Protein AF-A0AA41V966-F1 (afdb_monomer)

Structure (mmCIF, N/CA/C/O backbone):
data_AF-A0AA41V966-F1
#
_entry.id   AF-A0AA41V966-F1
#
loop_
_atom_site.group_PDB
_atom_site.id
_atom_site.type_symbol
_atom_site.label_atom_id
_atom_site.label_alt_id
_atom_site.label_comp_id
_atom_site.label_asym_id
_atom_site.label_entity_id
_atom_site.label_seq_id
_atom_site.pdbx_PDB_ins_code
_atom_site.Cartn_x
_atom_site.Cartn_y
_atom_site.Cartn_z
_atom_site.occupancy
_atom_site.B_iso_or_equiv
_atom_site.auth_seq_id
_atom_site.auth_comp_id
_atom_site.auth_asym_id
_atom_site.auth_atom_id
_atom_site.pdbx_PDB_model_num
ATOM 1 N N . ARG A 1 1 ? 6.294 -8.086 -18.989 1.00 88.94 1 ARG A N 1
ATOM 2 C CA . ARG A 1 1 ? 7.013 -6.989 -19.670 1.00 88.94 1 ARG A CA 1
ATOM 3 C C . ARG A 1 1 ? 8.518 -6.979 -19.405 1.00 88.94 1 ARG A C 1
ATOM 5 O O . ARG A 1 1 ? 9.229 -7.445 -20.272 1.00 88.94 1 ARG A O 1
ATOM 12 N N . ALA A 1 2 ? 9.028 -6.553 -18.241 1.00 92.94 2 ALA A N 1
ATOM 13 C CA . ALA A 1 2 ? 10.486 -6.410 -18.032 1.00 92.94 2 ALA A CA 1
ATOM 14 C C . ALA A 1 2 ? 11.312 -7.687 -18.324 1.00 92.94 2 ALA A C 1
ATOM 16 O O . ALA A 1 2 ? 12.388 -7.609 -18.909 1.00 92.94 2 ALA A O 1
ATOM 17 N N . ILE A 1 3 ? 10.782 -8.866 -17.968 1.00 95.00 3 ILE A N 1
ATOM 18 C CA . ILE A 1 3 ? 11.387 -10.171 -18.298 1.00 95.00 3 ILE A CA 1
ATOM 19 C C . ILE A 1 3 ? 11.428 -10.398 -19.816 1.00 95.00 3 ILE A C 1
ATOM 21 O O . ILE A 1 3 ? 12.464 -10.763 -20.359 1.00 95.00 3 ILE A O 1
ATOM 25 N N . GLU A 1 4 ? 10.308 -10.169 -20.505 1.00 96.56 4 GLU A N 1
ATOM 26 C CA . GLU A 1 4 ? 10.187 -10.342 -21.962 1.00 96.56 4 GLU A CA 1
ATOM 27 C C . GLU A 1 4 ? 11.062 -9.342 -22.730 1.00 96.56 4 GLU A C 1
ATOM 29 O O . GLU A 1 4 ? 11.543 -9.647 -23.815 1.00 96.56 4 GLU A O 1
ATOM 34 N N . GLU A 1 5 ? 11.302 -8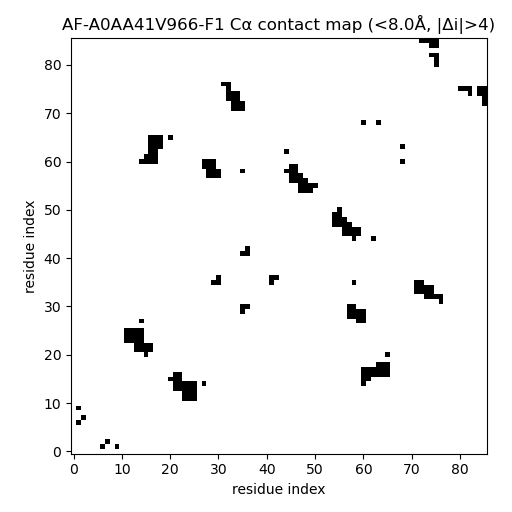.164 -22.149 1.00 96.31 5 GLU A N 1
ATOM 35 C CA . GLU A 1 5 ? 12.195 -7.128 -22.677 1.00 96.31 5 GLU A CA 1
ATOM 36 C C . GLU A 1 5 ? 13.684 -7.402 -22.380 1.00 96.31 5 GLU A C 1
ATOM 38 O O . GLU A 1 5 ? 14.543 -6.644 -22.824 1.00 96.31 5 GLU A O 1
ATOM 43 N N . GLY A 1 6 ? 14.013 -8.497 -21.682 1.00 97.75 6 GLY A N 1
ATOM 44 C CA . GLY A 1 6 ? 15.388 -8.972 -21.508 1.00 97.75 6 GLY A CA 1
ATOM 45 C C . GLY A 1 6 ? 16.158 -8.354 -20.338 1.00 97.75 6 GLY A C 1
ATOM 46 O O . GLY A 1 6 ? 17.388 -8.340 -20.375 1.00 97.75 6 GLY A O 1
ATOM 47 N N . THR A 1 7 ? 15.475 -7.846 -19.302 1.00 96.88 7 THR A N 1
ATOM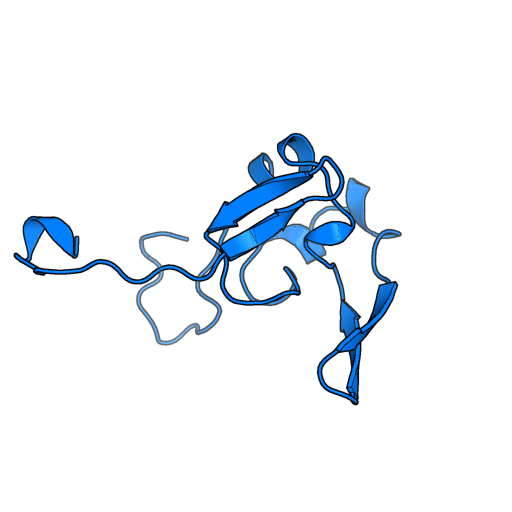 48 C CA . THR A 1 7 ? 16.167 -7.347 -18.100 1.00 96.88 7 THR A CA 1
ATOM 49 C C . THR A 1 7 ? 16.991 -8.444 -17.416 1.00 96.88 7 THR A C 1
ATOM 51 O O . THR A 1 7 ? 16.592 -9.608 -17.373 1.00 96.88 7 THR A O 1
ATOM 54 N N . ASN A 1 8 ? 18.124 -8.065 -16.821 1.00 97.38 8 ASN A N 1
ATOM 55 C CA . ASN A 1 8 ? 18.966 -8.985 -16.049 1.00 97.38 8 ASN A CA 1
ATOM 56 C C . ASN A 1 8 ? 18.537 -9.106 -14.583 1.00 97.38 8 ASN A C 1
ATOM 58 O O . ASN A 1 8 ? 18.776 -10.137 -13.962 1.00 97.38 8 ASN A O 1
ATOM 62 N N . PHE A 1 9 ? 17.918 -8.059 -14.036 1.00 97.31 9 PHE A N 1
ATOM 63 C CA . PHE A 1 9 ? 17.495 -7.996 -12.641 1.00 97.31 9 PHE A CA 1
ATOM 64 C C . PHE A 1 9 ? 16.101 -7.381 -12.534 1.00 97.31 9 PHE A C 1
ATOM 66 O O . PHE A 1 9 ? 15.716 -6.529 -13.341 1.00 97.31 9 PHE A O 1
ATOM 73 N N . ILE A 1 10 ? 15.357 -7.826 -11.524 1.00 95.44 10 ILE A N 1
ATOM 74 C CA . ILE A 1 10 ? 14.085 -7.244 -11.104 1.00 95.44 10 ILE A CA 1
ATOM 75 C C . ILE A 1 10 ? 14.292 -6.779 -9.671 1.00 95.44 10 ILE A C 1
ATOM 77 O O . ILE A 1 10 ? 14.677 -7.571 -8.813 1.00 95.44 10 ILE A O 1
ATOM 81 N N . GLU A 1 11 ? 14.087 -5.492 -9.449 1.00 96.44 11 GLU A N 1
ATOM 82 C CA . GLU A 1 11 ? 14.132 -4.883 -8.128 1.00 96.44 11 GLU A CA 1
ATOM 83 C C . GLU A 1 11 ? 12.740 -4.974 -7.489 1.00 96.44 11 GLU A C 1
ATOM 85 O O . GLU A 1 11 ? 11.722 -4.951 -8.191 1.00 96.44 11 GLU A O 1
ATOM 90 N N . THR A 1 12 ? 12.714 -5.174 -6.171 1.00 96.25 12 THR A N 1
ATOM 91 C CA . THR A 1 12 ? 11.485 -5.216 -5.383 1.00 96.25 12 THR A CA 1
ATOM 92 C C . THR A 1 12 ? 11.730 -4.646 -3.994 1.00 96.25 12 THR A C 1
ATOM 94 O O . THR A 1 12 ? 12.589 -5.152 -3.266 1.00 96.25 12 THR A O 1
ATOM 97 N N . ASP A 1 13 ? 10.868 -3.732 -3.573 1.00 98.00 13 ASP A N 1
ATOM 98 C CA . ASP A 1 13 ? 10.728 -3.349 -2.174 1.00 98.00 13 ASP A CA 1
ATOM 99 C C . ASP A 1 13 ? 9.900 -4.380 -1.405 1.00 98.00 13 ASP A C 1
ATOM 101 O O . ASP A 1 13 ? 8.889 -4.875 -1.913 1.00 98.00 13 ASP A O 1
ATOM 105 N N . ILE A 1 14 ? 10.307 -4.692 -0.173 1.00 97.75 14 ILE A N 1
ATOM 106 C CA . ILE A 1 14 ? 9.640 -5.685 0.675 1.00 97.75 14 ILE A CA 1
ATOM 107 C C . ILE A 1 14 ? 9.094 -5.027 1.939 1.00 97.75 14 ILE A C 1
ATOM 109 O O . ILE A 1 14 ? 9.838 -4.409 2.698 1.00 97.75 14 ILE A O 1
ATOM 113 N N . LEU A 1 15 ? 7.805 -5.244 2.196 1.00 97.88 15 LEU A N 1
ATOM 114 C CA . LEU A 1 15 ? 7.101 -4.827 3.410 1.00 97.88 15 LEU A CA 1
ATOM 115 C C . LEU A 1 15 ? 6.432 -6.029 4.088 1.00 97.88 15 LEU A C 1
ATOM 117 O O . LEU A 1 15 ? 6.410 -7.132 3.540 1.00 97.88 15 LEU A O 1
ATOM 121 N N . SER A 1 16 ? 5.860 -5.805 5.272 1.00 98.06 16 SER A N 1
ATOM 122 C CA . SER A 1 16 ? 5.171 -6.835 6.058 1.00 98.06 16 SER A CA 1
ATOM 123 C C . SER A 1 16 ? 3.679 -6.539 6.202 1.00 98.06 16 SER A C 1
ATOM 125 O O . SER A 1 16 ? 3.285 -5.393 6.415 1.00 98.06 16 SER A O 1
ATOM 127 N N . SER A 1 17 ? 2.852 -7.580 6.149 1.00 98.69 17 SER A N 1
ATOM 128 C CA . SER A 1 17 ? 1.442 -7.531 6.544 1.00 98.69 17 SER A CA 1
ATOM 129 C C . SER A 1 17 ? 1.274 -7.670 8.062 1.00 98.69 17 SER A C 1
ATOM 131 O O . SER A 1 17 ? 2.187 -8.089 8.781 1.00 98.69 17 SER A O 1
ATOM 133 N N . LYS A 1 18 ? 0.064 -7.399 8.557 1.00 98.56 18 LYS A N 1
ATOM 134 C CA . LYS A 1 18 ? -0.326 -7.583 9.966 1.00 98.56 18 LYS A CA 1
ATOM 135 C C . LYS A 1 18 ? -0.102 -9.003 10.478 1.00 98.56 18 LYS A C 1
ATOM 137 O O . LYS A 1 18 ? 0.234 -9.202 11.641 1.00 98.56 18 LYS A O 1
ATOM 142 N N . ASP A 1 19 ? -0.344 -9.989 9.622 1.00 98.75 19 ASP A N 1
ATOM 143 C CA . ASP A 1 19 ? -0.218 -11.416 9.921 1.00 98.75 19 ASP A CA 1
ATOM 144 C C . ASP A 1 19 ? 1.167 -11.989 9.558 1.00 98.75 19 ASP A C 1
ATOM 146 O O . ASP A 1 19 ? 1.340 -13.204 9.533 1.00 98.75 19 ASP A O 1
ATOM 150 N N . GLY A 1 20 ? 2.165 -11.123 9.331 1.00 98.19 20 GLY A N 1
ATOM 151 C CA . GLY A 1 20 ? 3.580 -11.500 9.249 1.00 98.19 20 GLY A CA 1
ATOM 152 C C . GLY A 1 20 ? 4.049 -12.013 7.887 1.00 98.19 20 GLY A C 1
ATOM 153 O O . GLY A 1 20 ? 5.148 -12.559 7.792 1.00 98.19 20 GLY A O 1
ATOM 154 N N . HIS A 1 21 ? 3.254 -11.844 6.830 1.00 98.69 21 HIS A N 1
ATOM 155 C CA . HIS A 1 21 ? 3.669 -12.186 5.473 1.00 98.69 21 HIS A CA 1
ATOM 156 C C . HIS A 1 21 ? 4.477 -11.050 4.849 1.00 98.69 21 HIS A C 1
ATOM 158 O O . HIS A 1 21 ? 4.145 -9.877 5.016 1.00 98.69 21 HIS A O 1
ATOM 164 N N . LEU A 1 22 ? 5.502 -11.406 4.075 1.00 98.44 22 LEU A N 1
ATOM 165 C CA . LEU A 1 22 ? 6.241 -10.449 3.257 1.00 98.44 22 LEU A CA 1
ATOM 166 C C . LEU A 1 22 ? 5.499 -10.193 1.942 1.00 98.44 22 LEU A C 1
ATOM 168 O O . LEU A 1 22 ? 5.026 -11.132 1.296 1.00 98.44 22 LEU A O 1
ATOM 172 N N . ILE A 1 23 ? 5.418 -8.928 1.543 1.00 98.12 23 ILE A N 1
ATOM 173 C CA . ILE A 1 23 ? 4.781 -8.472 0.304 1.00 98.12 23 ILE A CA 1
ATOM 174 C C . ILE A 1 23 ? 5.756 -7.614 -0.500 1.00 98.12 23 ILE A C 1
ATOM 176 O O . ILE A 1 23 ? 6.527 -6.853 0.079 1.00 98.12 23 ILE A O 1
ATOM 180 N N . CYS A 1 24 ? 5.691 -7.706 -1.830 1.00 97.69 24 CYS A N 1
ATOM 181 C CA . CYS A 1 24 ? 6.417 -6.789 -2.706 1.00 97.69 24 CYS A CA 1
ATOM 182 C C . CYS A 1 24 ? 5.586 -5.517 -2.908 1.00 97.69 24 CYS A C 1
ATOM 184 O O . CYS A 1 24 ? 4.589 -5.549 -3.636 1.00 97.69 24 CYS A O 1
ATOM 186 N N . PHE A 1 25 ? 5.955 -4.424 -2.245 1.00 97.44 25 PHE A N 1
ATOM 187 C CA . PHE A 1 25 ? 5.227 -3.156 -2.305 1.00 97.44 25 PHE A CA 1
ATOM 188 C C . PHE A 1 25 ? 6.138 -1.999 -1.871 1.00 97.44 25 PHE A C 1
ATOM 190 O O . PHE A 1 25 ? 6.874 -2.143 -0.902 1.00 97.44 25 PHE A O 1
ATOM 197 N N . ASN A 1 26 ? 6.099 -0.872 -2.587 1.00 96.25 26 ASN A N 1
ATOM 198 C CA . ASN A 1 26 ? 7.041 0.241 -2.391 1.00 96.25 26 ASN A CA 1
ATOM 199 C C . ASN A 1 26 ? 6.642 1.164 -1.228 1.00 96.25 26 ASN A C 1
ATOM 201 O O . ASN A 1 26 ? 7.428 1.397 -0.314 1.00 96.25 26 ASN A O 1
ATOM 205 N N . ASP A 1 27 ? 5.406 1.666 -1.241 1.00 95.19 27 ASP A N 1
ATOM 206 C CA . ASP A 1 27 ? 4.943 2.651 -0.263 1.00 95.19 27 ASP A CA 1
ATOM 207 C C . ASP A 1 27 ? 4.390 1.960 1.000 1.00 95.19 27 ASP A C 1
ATOM 209 O O . ASP A 1 27 ? 3.597 1.024 0.918 1.00 95.19 27 ASP A O 1
ATOM 213 N N . VAL A 1 28 ? 4.724 2.451 2.199 1.00 96.62 28 VAL A N 1
ATOM 214 C CA . VAL A 1 28 ? 4.139 1.914 3.451 1.00 96.62 28 VAL A CA 1
ATOM 215 C C . VAL A 1 28 ? 2.630 2.155 3.560 1.00 96.62 28 VAL A C 1
ATOM 217 O O . VAL A 1 28 ? 1.948 1.452 4.309 1.00 96.62 28 VAL A O 1
ATOM 220 N N . THR A 1 29 ? 2.110 3.127 2.802 1.00 97.88 29 THR A N 1
ATOM 221 C CA . THR A 1 29 ? 0.680 3.422 2.690 1.00 97.88 29 THR A CA 1
ATOM 222 C C . THR A 1 29 ? 0.099 2.929 1.368 1.00 97.88 29 THR A C 1
ATOM 224 O O . THR A 1 29 ? 0.754 2.912 0.329 1.00 97.88 29 THR A O 1
ATOM 227 N N . LEU A 1 30 ? -1.173 2.546 1.408 1.00 98.25 30 LEU A N 1
ATOM 228 C CA . LEU A 1 30 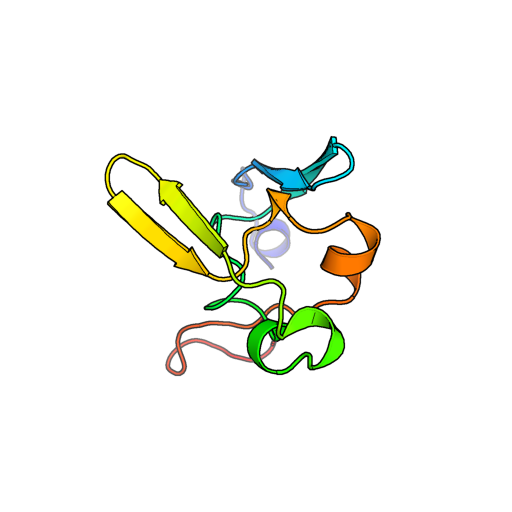? -1.909 1.972 0.281 1.00 98.25 30 LEU A CA 1
ATOM 229 C C . LEU A 1 30 ? -2.696 3.031 -0.518 1.00 98.25 30 LEU A C 1
ATOM 231 O O . LEU A 1 30 ? -3.186 2.744 -1.611 1.00 98.25 30 LEU A O 1
ATOM 235 N N . ASP A 1 31 ? -2.841 4.250 0.010 1.00 97.75 31 ASP A N 1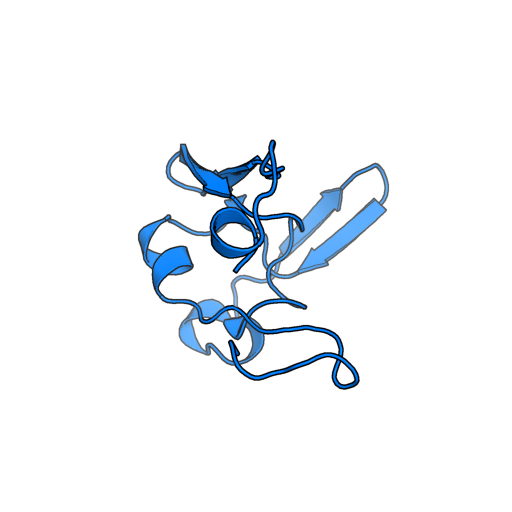
ATOM 236 C CA . ASP A 1 31 ? -3.777 5.281 -0.459 1.00 97.75 31 ASP A CA 1
ATOM 237 C C . ASP A 1 31 ? -3.583 5.682 -1.935 1.00 97.75 31 ASP A C 1
ATOM 239 O O . ASP A 1 31 ? -4.554 5.837 -2.682 1.00 97.75 31 ASP A O 1
ATOM 243 N N . ALA A 1 32 ? -2.333 5.867 -2.370 1.00 96.94 32 ALA A N 1
ATOM 244 C CA . ALA A 1 32 ? -2.030 6.415 -3.694 1.00 96.94 32 ALA A CA 1
ATOM 245 C C . ALA A 1 32 ? -2.099 5.367 -4.815 1.00 96.94 32 ALA A C 1
ATOM 247 O O . ALA A 1 32 ? -2.432 5.690 -5.958 1.00 96.94 32 ALA A O 1
ATOM 248 N N . THR A 1 33 ? -1.771 4.119 -4.493 1.00 97.44 33 THR A N 1
ATOM 249 C CA . THR A 1 33 ? -1.498 3.049 -5.460 1.00 97.44 33 THR A CA 1
ATOM 250 C C . THR A 1 33 ? -2.496 1.904 -5.375 1.00 97.44 33 THR A C 1
ATOM 252 O O . THR A 1 33 ? -2.343 0.927 -6.098 1.00 97.44 33 THR A O 1
ATOM 255 N N . THR A 1 34 ? -3.555 2.020 -4.568 1.00 98.12 34 THR A N 1
ATOM 256 C CA . THR A 1 34 ? -4.647 1.035 -4.524 1.00 98.12 34 THR A CA 1
ATOM 257 C C . THR A 1 34 ? -6.036 1.682 -4.536 1.00 98.12 34 THR A C 1
ATOM 259 O O . THR A 1 34 ? -6.182 2.909 -4.521 1.00 98.12 34 THR A O 1
ATOM 262 N N . ASP A 1 35 ? -7.078 0.857 -4.579 1.00 97.56 35 ASP A N 1
ATOM 263 C CA . ASP A 1 35 ? -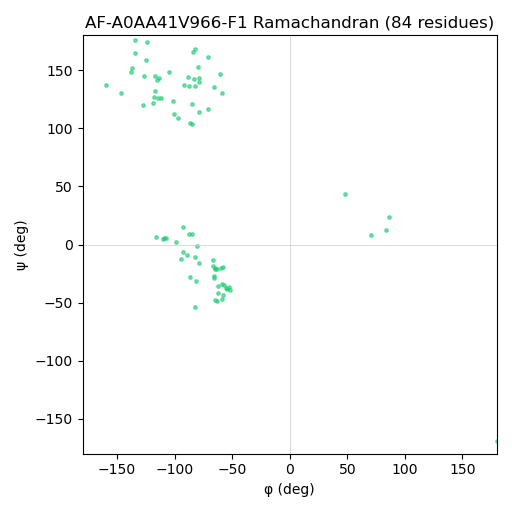8.488 1.232 -4.431 1.00 97.56 35 ASP A CA 1
ATOM 264 C C . ASP A 1 35 ? -8.960 1.314 -2.965 1.00 97.56 35 ASP A C 1
ATOM 266 O O . ASP A 1 35 ? -10.151 1.479 -2.716 1.00 97.56 35 ASP A O 1
ATOM 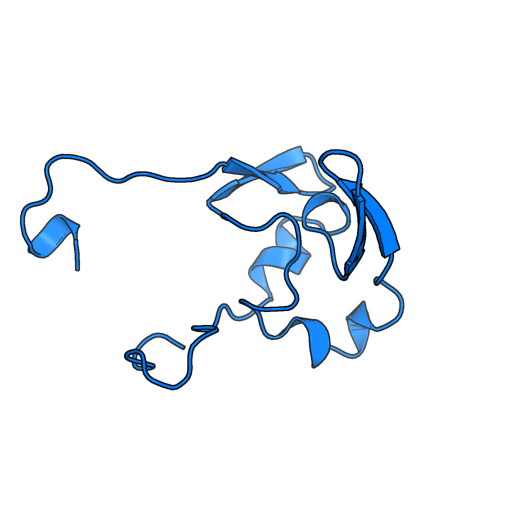270 N N . ILE A 1 36 ? -8.060 1.225 -1.978 1.00 98.38 36 ILE A N 1
ATOM 271 C CA . ILE A 1 36 ? -8.432 1.120 -0.558 1.00 98.38 36 ILE A CA 1
ATOM 272 C C . ILE A 1 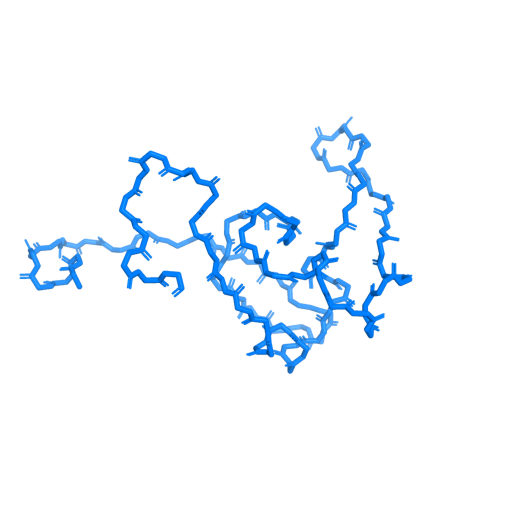36 ? -9.316 2.265 -0.050 1.00 98.38 36 ILE A C 1
ATOM 274 O O . ILE A 1 36 ? -10.200 2.045 0.773 1.00 98.38 36 ILE A O 1
ATOM 278 N N . ALA A 1 37 ? -9.116 3.484 -0.560 1.00 95.94 37 ALA A N 1
ATOM 279 C CA . ALA A 1 37 ? -9.906 4.647 -0.163 1.00 95.94 37 ALA A CA 1
ATOM 280 C C . ALA A 1 37 ? -11.390 4.526 -0.562 1.00 95.94 37 ALA A C 1
ATOM 282 O O . ALA A 1 37 ? -12.237 5.173 0.052 1.00 95.94 37 ALA A O 1
ATOM 283 N N . ASP A 1 38 ? -11.700 3.675 -1.544 1.00 96.88 38 ASP A N 1
ATOM 284 C CA . ASP A 1 38 ? -13.054 3.411 -2.030 1.00 96.88 38 ASP A CA 1
ATOM 285 C C . ASP A 1 38 ? -13.708 2.201 -1.320 1.00 96.88 38 ASP A C 1
ATOM 287 O O . ASP A 1 38 ? -14.901 1.934 -1.503 1.00 96.88 38 ASP A O 1
ATOM 291 N N . ARG A 1 39 ? -12.957 1.472 -0.476 1.00 97.44 39 ARG A N 1
ATOM 292 C CA . ARG A 1 39 ? -13.417 0.285 0.267 1.00 97.44 39 ARG A CA 1
ATOM 293 C C . ARG A 1 39 ? -14.065 0.666 1.594 1.00 97.44 39 ARG A C 1
ATOM 295 O O . ARG A 1 39 ? -13.397 0.978 2.580 1.00 97.44 39 ARG A O 1
ATOM 302 N N . LYS A 1 40 ? -15.397 0.601 1.641 1.00 97.25 40 LYS A N 1
ATOM 303 C CA . LYS A 1 40 ? -16.190 0.980 2.825 1.00 97.25 40 LYS A CA 1
ATOM 304 C C . LYS A 1 40 ? -15.883 0.113 4.043 1.00 97.25 40 LYS A C 1
ATOM 306 O O . LYS A 1 40 ? -15.871 0.622 5.157 1.00 97.25 40 LYS A O 1
ATOM 311 N N . GLU A 1 41 ? -15.606 -1.169 3.829 1.00 97.69 41 GLU A N 1
ATOM 312 C CA . GLU A 1 41 ? -15.207 -2.131 4.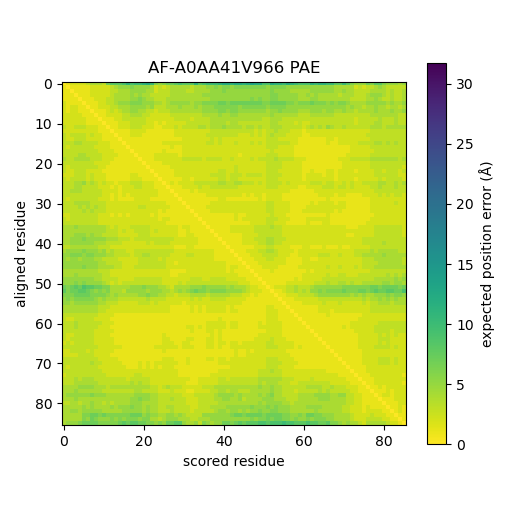857 1.00 97.69 41 GLU A CA 1
ATOM 313 C C . GLU A 1 41 ? -13.920 -1.730 5.594 1.00 97.69 41 GLU A C 1
ATOM 315 O O . GLU A 1 41 ? -13.691 -2.169 6.721 1.00 97.69 41 GLU A O 1
ATOM 320 N N . PHE A 1 42 ? -13.105 -0.858 4.992 1.00 98.19 42 PHE A N 1
ATOM 321 C CA . PHE A 1 42 ? -11.859 -0.371 5.567 1.00 98.19 42 PHE A CA 1
ATOM 322 C C . PHE A 1 42 ? -11.908 1.101 5.978 1.00 98.19 42 PHE A C 1
ATOM 324 O O . PHE A 1 42 ? -10.895 1.603 6.445 1.00 98.19 42 PHE A O 1
ATOM 331 N N . ALA A 1 43 ? -13.048 1.795 5.887 1.00 96.38 43 ALA A N 1
ATOM 332 C CA . ALA A 1 43 ? -13.135 3.239 6.147 1.00 96.38 43 ALA A CA 1
ATOM 333 C C . ALA A 1 43 ? -12.542 3.667 7.508 1.00 96.38 43 ALA A C 1
ATOM 335 O O . ALA A 1 43 ? -11.856 4.686 7.593 1.00 96.38 43 ALA A O 1
ATOM 336 N N . ASP A 1 44 ? -12.718 2.840 8.542 1.00 97.06 44 ASP A N 1
ATOM 337 C CA . ASP A 1 44 ? -12.249 3.106 9.910 1.00 97.06 44 ASP A CA 1
ATOM 338 C C . ASP A 1 44 ? -10.806 2.631 10.178 1.00 97.06 44 ASP A C 1
ATOM 340 O O . ASP A 1 44 ? -10.349 2.591 11.322 1.00 97.06 44 ASP A O 1
ATOM 344 N N . ARG A 1 45 ? -10.073 2.220 9.137 1.00 97.69 45 ARG A N 1
ATOM 345 C CA . ARG A 1 45 ? -8.726 1.635 9.255 1.00 97.69 45 ARG A CA 1
ATOM 346 C C . ARG A 1 45 ? -7.598 2.627 8.979 1.00 97.69 45 ARG A C 1
ATOM 348 O O . ARG A 1 45 ? -6.440 2.227 9.047 1.00 97.69 45 ARG A O 1
ATOM 355 N N . LYS A 1 46 ? -7.898 3.903 8.705 1.00 97.44 46 LYS A N 1
ATOM 356 C CA . LYS A 1 46 ? -6.858 4.941 8.637 1.00 97.44 46 LYS A CA 1
ATOM 357 C C . LYS A 1 46 ? -6.235 5.148 10.008 1.00 97.44 46 LYS A C 1
ATOM 359 O O . LYS A 1 46 ? -6.938 5.268 11.010 1.00 97.44 46 LYS A O 1
ATOM 364 N N . ARG A 1 47 ? -4.911 5.234 10.042 1.00 97.88 47 ARG A N 1
ATOM 365 C CA . ARG A 1 47 ? -4.132 5.482 11.256 1.00 97.88 47 ARG A CA 1
ATOM 366 C C . ARG A 1 47 ? -3.067 6.524 11.005 1.00 97.88 47 ARG A C 1
ATOM 368 O O . ARG A 1 47 ? -2.762 6.835 9.858 1.00 97.88 47 ARG A O 1
ATOM 375 N N . THR A 1 48 ? -2.519 7.048 12.092 1.00 98.44 48 THR A N 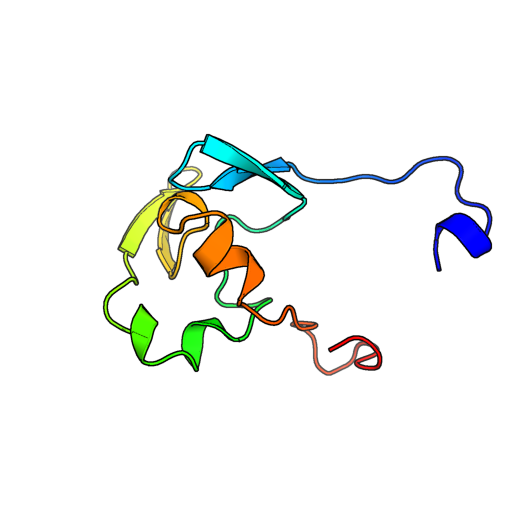1
ATOM 376 C CA . THR A 1 48 ? -1.366 7.940 12.068 1.00 98.44 48 THR A CA 1
ATOM 377 C C . THR A 1 48 ? -0.183 7.221 12.698 1.00 98.44 48 THR A C 1
ATOM 379 O O . THR A 1 48 ? -0.289 6.748 13.829 1.00 98.44 48 THR A O 1
ATOM 382 N N . TYR A 1 49 ? 0.932 7.162 11.978 1.00 98.06 49 TYR A N 1
ATOM 383 C CA . TYR A 1 49 ? 2.207 6.640 12.464 1.00 98.06 49 TYR A CA 1
ATOM 384 C C . TYR A 1 49 ? 3.308 7.680 12.282 1.00 98.06 49 TYR A C 1
ATOM 386 O O . TYR A 1 49 ? 3.185 8.597 11.472 1.00 98.06 49 TYR A O 1
ATOM 394 N N . GLU A 1 50 ? 4.387 7.529 13.044 1.00 97.81 50 GLU A N 1
ATOM 395 C CA . GLU A 1 50 ? 5.655 8.185 12.740 1.00 97.81 50 GLU A CA 1
ATOM 396 C C . GLU A 1 50 ? 6.417 7.311 11.737 1.00 97.81 50 GLU A C 1
ATOM 398 O O . GLU A 1 50 ? 6.687 6.139 12.004 1.00 97.81 50 GLU A O 1
ATOM 403 N N . VAL A 1 51 ? 6.724 7.867 10.570 1.00 95.31 51 VAL A N 1
ATOM 404 C CA . VAL A 1 51 ? 7.446 7.214 9.476 1.00 95.31 51 VAL A CA 1
ATOM 405 C C . VAL A 1 51 ? 8.595 8.128 9.099 1.00 95.31 51 VAL A C 1
ATOM 407 O O . VAL A 1 51 ? 8.359 9.277 8.747 1.00 95.31 51 VAL A O 1
ATOM 410 N N . GLU A 1 52 ? 9.830 7.635 9.203 1.00 91.75 52 GLU A N 1
ATOM 411 C CA . GLU A 1 52 ? 11.035 8.419 8.882 1.00 91.75 52 GLU A CA 1
ATOM 412 C C . GLU A 1 52 ? 11.037 9.815 9.534 1.00 91.75 52 GLU A C 1
ATOM 414 O O . GLU A 1 52 ? 11.393 10.811 8.911 1.00 91.75 52 GLU A O 1
ATOM 419 N N . TYR A 1 53 ? 10.645 9.875 10.813 1.00 95.12 53 TYR A N 1
ATOM 420 C CA . TYR A 1 53 ? 10.562 11.101 11.621 1.00 95.12 53 TYR A CA 1
ATOM 421 C C . TYR A 1 53 ? 9.433 12.074 11.236 1.00 95.12 53 TYR A C 1
ATOM 423 O O . TYR A 1 53 ? 9.353 13.170 11.794 1.00 95.12 53 TYR A O 1
ATOM 431 N N . GLU A 1 54 ? 8.524 11.682 10.340 1.00 96.62 54 GLU A N 1
ATOM 432 C CA . GLU A 1 54 ? 7.336 12.457 9.982 1.00 96.62 54 GLU A CA 1
ATOM 433 C C . GLU A 1 54 ? 6.040 11.769 10.421 1.00 96.62 54 GLU A C 1
ATOM 435 O O . GLU A 1 54 ? 5.886 10.550 10.358 1.00 96.62 54 GLU A O 1
ATOM 440 N N . SER A 1 55 ? 5.064 12.568 10.859 1.00 97.94 55 SER A N 1
ATOM 441 C CA . SER A 1 55 ? 3.730 12.058 11.173 1.00 97.94 55 SER A CA 1
ATOM 442 C C . SER A 1 55 ? 2.934 11.868 9.885 1.00 97.94 55 SER A C 1
ATOM 444 O O . SER A 1 55 ? 2.585 12.832 9.204 1.00 97.94 55 SER A O 1
ATOM 446 N N . MET A 1 56 ? 2.619 10.619 9.564 1.00 98.06 56 MET A N 1
ATOM 447 C CA . MET A 1 56 ? 1.922 10.235 8.345 1.00 98.06 56 MET A CA 1
ATOM 448 C C . MET A 1 56 ? 0.584 9.593 8.686 1.00 98.06 56 MET A C 1
ATOM 450 O O . MET A 1 56 ? 0.513 8.708 9.535 1.00 98.06 56 MET A O 1
ATOM 454 N N . THR A 1 57 ? -0.482 10.027 8.011 1.00 98.25 57 THR A N 1
ATOM 455 C CA . THR A 1 57 ? -1.828 9.459 8.169 1.00 98.25 57 THR A CA 1
ATOM 456 C C . THR A 1 57 ? -2.277 8.787 6.879 1.00 98.25 57 THR A C 1
ATOM 458 O O . THR A 1 57 ? -2.293 9.428 5.832 1.00 98.25 57 THR A O 1
ATOM 461 N N . GLY A 1 58 ? -2.681 7.521 6.958 1.00 98.19 58 GLY A N 1
ATOM 462 C CA . GLY A 1 58 ? -3.060 6.717 5.796 1.00 98.19 58 GLY A CA 1
ATOM 463 C C . GLY A 1 58 ? -3.474 5.298 6.173 1.00 98.19 58 GLY A C 1
ATOM 464 O O . GLY A 1 58 ? -3.683 4.989 7.350 1.00 98.19 58 GLY A O 1
ATOM 465 N N . PHE A 1 59 ? -3.610 4.441 5.168 1.00 98.62 59 PHE A N 1
ATOM 466 C CA . PHE A 1 59 ? -3.831 3.008 5.337 1.00 98.62 59 PHE A CA 1
ATOM 467 C C . PHE A 1 59 ? -2.510 2.260 5.211 1.00 98.62 59 PHE A C 1
ATOM 469 O O . PHE A 1 59 ? -1.964 2.151 4.115 1.00 98.62 59 PHE A O 1
ATOM 476 N N . PHE A 1 60 ? -1.999 1.741 6.322 1.00 98.56 60 PHE A N 1
ATOM 477 C CA . PHE A 1 60 ? -0.671 1.139 6.367 1.00 98.56 60 PHE A CA 1
ATOM 478 C C . PHE A 1 60 ? -0.717 -0.360 6.107 1.00 98.56 60 PHE A C 1
ATOM 480 O O . PHE A 1 60 ? -1.547 -1.056 6.681 1.00 98.56 60 PHE A O 1
ATOM 487 N N . THR A 1 61 ? 0.210 -0.879 5.304 1.00 98.31 61 THR A N 1
ATOM 488 C CA . THR A 1 61 ? 0.307 -2.318 4.975 1.00 98.31 61 THR A CA 1
ATOM 489 C C . THR A 1 61 ? 0.318 -3.219 6.217 1.00 98.31 61 THR A C 1
ATOM 491 O O . THR A 1 61 ? -0.369 -4.241 6.253 1.00 98.31 61 THR A O 1
ATOM 494 N N . VAL A 1 62 ? 1.010 -2.788 7.275 1.00 98.12 62 VAL A N 1
ATOM 495 C CA . VAL A 1 62 ? 1.127 -3.494 8.563 1.00 98.12 62 VAL A CA 1
ATOM 496 C C . VAL A 1 62 ? -0.180 -3.589 9.356 1.00 98.12 62 VAL A C 1
ATOM 498 O O . VAL A 1 62 ? -0.265 -4.366 10.306 1.00 98.12 62 VAL A O 1
ATOM 501 N N . ASP A 1 63 ? -1.212 -2.830 8.985 1.00 98.50 63 ASP A N 1
ATOM 502 C CA . ASP A 1 63 ? -2.525 -2.901 9.622 1.00 98.50 63 ASP A CA 1
ATOM 503 C C . ASP A 1 63 ? -3.452 -3.933 8.976 1.00 98.50 63 ASP A C 1
ATOM 505 O O . ASP A 1 63 ? -4.502 -4.208 9.558 1.00 98.50 63 ASP A O 1
ATOM 509 N N . PHE A 1 64 ? -3.101 -4.525 7.830 1.00 98.69 64 PHE A N 1
ATOM 510 C CA . PHE A 1 64 ? -3.964 -5.443 7.073 1.00 98.69 64 PHE A CA 1
ATOM 511 C C . PHE A 1 64 ? -3.375 -6.850 6.974 1.00 98.69 64 PHE A C 1
ATOM 513 O O . PHE A 1 64 ? -2.159 -7.021 6.882 1.00 98.69 64 PHE A O 1
ATOM 520 N N . THR A 1 65 ? -4.226 -7.876 6.999 1.00 98.81 65 THR A N 1
ATOM 521 C CA . THR A 1 65 ? -3.795 -9.262 6.736 1.00 98.81 65 THR A CA 1
ATOM 522 C C . THR A 1 65 ? -3.441 -9.448 5.263 1.00 98.81 65 THR A C 1
ATOM 524 O O . THR A 1 65 ? -3.881 -8.681 4.404 1.00 98.81 65 THR A O 1
ATOM 527 N N . LEU A 1 66 ? -2.683 -10.496 4.930 1.00 98.75 66 LEU A N 1
ATOM 528 C CA . LEU A 1 66 ? -2.398 -10.811 3.527 1.00 98.75 66 LEU A CA 1
ATOM 529 C C . LEU A 1 66 ? -3.683 -11.059 2.717 1.00 98.75 66 LEU A C 1
ATOM 531 O O . LEU A 1 66 ? -3.738 -10.724 1.536 1.00 98.75 66 LEU A O 1
ATOM 535 N N . GLU A 1 67 ? -4.710 -11.641 3.340 1.00 98.75 67 GLU A N 1
ATOM 536 C CA . GLU A 1 67 ? -6.015 -11.858 2.708 1.00 98.75 67 GLU A CA 1
ATOM 537 C C . GLU A 1 67 ? -6.715 -10.533 2.374 1.00 98.75 67 GLU A C 1
ATOM 539 O O . GLU A 1 67 ? -7.141 -10.344 1.235 1.00 98.75 67 GLU A O 1
ATOM 544 N N . GLU A 1 68 ? -6.763 -9.590 3.325 1.00 98.62 68 GLU A N 1
ATOM 545 C CA . GLU A 1 68 ? -7.302 -8.242 3.095 1.00 98.62 68 GLU A CA 1
ATOM 546 C C . GLU A 1 68 ? -6.520 -7.538 1.970 1.00 98.62 68 GLU A C 1
ATOM 548 O O . GLU A 1 68 ? -7.123 -7.023 1.028 1.00 98.62 68 GLU A O 1
ATOM 553 N N . LEU A 1 69 ? -5.183 -7.581 2.002 1.00 98.50 69 LEU A N 1
ATOM 554 C CA . LEU A 1 69 ? -4.321 -6.951 0.993 1.00 98.50 69 LEU A CA 1
ATOM 555 C C . LEU A 1 69 ? -4.523 -7.535 -0.412 1.00 98.50 69 LEU A C 1
ATOM 557 O O . LEU A 1 69 ? -4.594 -6.788 -1.384 1.00 98.50 69 LEU A O 1
ATOM 561 N N . LYS A 1 70 ? -4.665 -8.860 -0.536 1.00 98.06 70 LYS A N 1
ATOM 562 C CA . LYS A 1 70 ? -4.936 -9.530 -1.821 1.00 98.06 70 LYS A CA 1
ATOM 563 C C . LYS A 1 70 ? -6.306 -9.192 -2.408 1.00 98.06 70 LYS A C 1
ATOM 565 O O . LYS A 1 70 ? -6.515 -9.425 -3.596 1.00 98.06 70 LYS A O 1
ATOM 570 N N . SER A 1 71 ? -7.232 -8.675 -1.601 1.00 98.12 71 SER A N 1
ATOM 571 C CA . SER A 1 71 ? -8.550 -8.244 -2.075 1.00 98.12 71 SER A CA 1
ATOM 572 C C . SER A 1 71 ? -8.534 -6.872 -2.762 1.00 98.12 71 SER A C 1
ATOM 574 O O . SER A 1 71 ? -9.498 -6.529 -3.455 1.00 98.12 71 SER A O 1
ATOM 576 N N . LEU A 1 72 ? -7.464 -6.091 -2.572 1.00 98.06 72 LEU A N 1
ATOM 577 C CA . LEU A 1 72 ? -7.310 -4.748 -3.125 1.00 98.06 72 LEU A CA 1
ATOM 578 C C . LEU A 1 72 ? -6.889 -4.788 -4.594 1.00 98.06 72 LEU A C 1
ATOM 580 O O . LEU A 1 72 ? -6.206 -5.703 -5.057 1.00 98.06 72 LEU A O 1
ATOM 584 N N . ARG A 1 73 ? -7.257 -3.737 -5.322 1.00 97.19 73 ARG A N 1
ATOM 585 C CA . ARG A 1 73 ? -6.819 -3.498 -6.695 1.00 97.19 73 ARG A CA 1
ATOM 586 C C . ARG A 1 73 ? -5.715 -2.450 -6.700 1.00 97.19 73 ARG A C 1
ATOM 588 O O . ARG A 1 73 ? -5.913 -1.342 -6.209 1.00 97.19 73 ARG A O 1
ATOM 595 N N . VAL A 1 74 ? -4.561 -2.792 -7.269 1.00 96.62 74 VAL A N 1
ATOM 596 C CA . VAL A 1 74 ? -3.448 -1.848 -7.460 1.00 96.62 74 VAL A CA 1
ATOM 597 C C . VAL A 1 74 ? -3.741 -0.961 -8.671 1.00 96.62 74 VAL A C 1
ATOM 599 O O . VAL A 1 74 ? -4.307 -1.425 -9.656 1.00 96.62 74 VAL A O 1
ATOM 602 N N . LYS A 1 75 ? -3.353 0.312 -8.607 1.00 95.88 75 LYS A N 1
ATOM 603 C CA . LYS A 1 75 ? -3.540 1.301 -9.671 1.00 95.88 75 LYS A CA 1
ATOM 604 C C . LYS A 1 75 ? -2.291 2.154 -9.876 1.00 95.88 75 LYS A C 1
ATOM 606 O O . LYS A 1 75 ? -1.533 2.440 -8.948 1.00 95.88 75 LYS A O 1
ATOM 611 N N . GLN A 1 76 ? -2.114 2.635 -11.097 1.00 95.81 76 GLN A N 1
ATOM 612 C CA . GLN A 1 76 ? -1.129 3.644 -11.447 1.00 95.81 76 GLN A CA 1
ATOM 613 C C . GLN A 1 76 ? -1.550 5.005 -10.882 1.00 95.81 76 GLN A C 1
ATOM 615 O O . GLN A 1 76 ? -2.552 5.584 -11.295 1.00 95.81 76 GLN A O 1
ATOM 620 N N . ARG A 1 77 ? -0.745 5.556 -9.970 1.00 95.62 77 ARG A N 1
ATOM 621 C CA . ARG A 1 77 ? -1.037 6.843 -9.319 1.00 95.62 77 ARG A CA 1
ATOM 622 C C . ARG A 1 77 ? -1.011 8.046 -10.268 1.00 95.62 77 ARG A C 1
ATOM 624 O O . ARG A 1 77 ? -1.665 9.052 -10.012 1.00 95.62 77 ARG A O 1
ATOM 631 N N . TYR A 1 78 ? -0.238 7.973 -11.353 1.00 95.88 78 TYR A N 1
ATOM 632 C CA . TYR A 1 78 ? -0.049 9.092 -12.275 1.00 95.88 78 TYR A CA 1
ATOM 633 C C . TYR A 1 78 ? -0.902 8.949 -13.533 1.00 95.88 78 TYR A C 1
ATOM 635 O O . TYR A 1 78 ? -0.602 8.119 -14.387 1.00 95.88 78 TYR A O 1
ATOM 643 N N . GLY A 1 79 ? -1.901 9.817 -13.701 1.00 94.75 79 GLY A N 1
ATOM 644 C CA . GLY A 1 79 ? -2.833 9.750 -14.836 1.00 94.75 79 GLY A CA 1
ATOM 645 C C . GLY A 1 79 ? -2.206 9.953 -16.223 1.00 94.75 79 GLY A C 1
ATOM 646 O O . GLY A 1 79 ? -2.781 9.522 -17.213 1.00 94.75 79 GLY A O 1
ATOM 647 N N . PHE A 1 80 ? -1.022 10.571 -16.316 1.00 96.75 80 PHE A N 1
ATOM 648 C CA . PHE A 1 80 ? -0.301 10.732 -17.589 1.00 96.75 80 PHE A CA 1
ATOM 649 C C . PHE A 1 80 ? 0.508 9.490 -17.999 1.00 96.75 80 PHE A C 1
ATOM 651 O O . PHE A 1 80 ? 1.039 9.444 -19.108 1.00 96.75 80 PHE A O 1
ATOM 658 N N . ARG A 1 81 ? 0.669 8.509 -17.102 1.00 95.88 81 ARG A N 1
ATOM 659 C CA . ARG A 1 81 ? 1.326 7.235 -17.417 1.00 95.88 81 ARG A CA 1
ATOM 660 C C . ARG A 1 81 ? 0.328 6.272 -18.047 1.00 95.88 81 ARG A C 1
ATOM 662 O O . ARG A 1 81 ? -0.878 6.476 -17.979 1.00 95.88 81 ARG A O 1
ATOM 669 N N . ASP A 1 82 ? 0.843 5.208 -18.639 1.00 94.00 82 ASP A N 1
ATOM 670 C CA . ASP A 1 82 ? 0.022 4.121 -19.158 1.00 94.00 82 ASP A CA 1
ATOM 671 C C . ASP A 1 82 ? -0.829 3.483 -18.041 1.00 94.00 82 ASP A C 1
ATOM 673 O O . ASP A 1 82 ? -0.316 3.164 -16.966 1.00 94.00 82 ASP A O 1
ATOM 677 N N . GLN A 1 83 ? -2.127 3.331 -18.305 1.00 94.94 83 GLN A N 1
ATOM 678 C CA . GLN A 1 83 ? -3.129 2.811 -17.370 1.00 94.94 83 GLN A CA 1
ATOM 679 C C . GLN A 1 83 ? -3.590 1.390 -17.730 1.00 94.94 83 GLN A C 1
ATOM 681 O O . GLN A 1 83 ? -4.510 0.881 -17.098 1.00 94.94 83 GLN A O 1
ATOM 686 N N . GLN A 1 84 ? -2.995 0.741 -18.740 1.00 93.38 84 GLN A N 1
ATOM 687 C CA . GLN A 1 84 ? -3.466 -0.551 -19.264 1.00 93.38 84 GLN A CA 1
ATOM 688 C C . GLN A 1 84 ? -3.525 -1.691 -18.227 1.00 93.38 84 GLN A C 1
ATOM 690 O O . GLN A 1 84 ? -4.208 -2.684 -18.459 1.00 93.38 84 GLN A O 1
ATOM 695 N N . TYR A 1 85 ? -2.801 -1.559 -17.111 1.00 86.56 85 TYR A N 1
ATOM 696 C CA . TYR A 1 85 ? -2.720 -2.555 -16.036 1.00 86.56 85 TYR A CA 1
ATOM 697 C C . TYR A 1 85 ? -3.425 -2.133 -14.746 1.00 86.56 85 TYR A C 1
ATOM 699 O O . TYR A 1 85 ? -3.286 -2.829 -13.740 1.00 86.56 85 TYR A O 1
ATOM 707 N N . ASN A 1 86 ? -4.130 -0.997 -14.754 1.00 88.00 86 ASN A N 1
ATOM 708 C CA . ASN A 1 86 ? -5.001 -0.649 -13.639 1.00 88.00 86 ASN A CA 1
ATOM 709 C C . ASN A 1 86 ? -6.113 -1.657 -13.502 1.00 88.00 86 ASN A C 1
ATOM 711 O O . ASN A 1 86 ? -6.667 -2.134 -14.516 1.00 88.00 86 ASN A O 1
#

Radius of gyration: 14.46 Å; Cα contacts (8 Å, |Δi|>4): 110; chains: 1; bounding box: 35×25×35 Å

Sequence (86 aa):
RAIEEGTNFIETDILSSKDGHLICFNDVTLDATTDIADRKEFADRKRTYEVEYESMTGFFTVDFTLEELKSLRVKQRYGFRDQQYN

Solvent-accessible surface area (backbone atoms only — not comparable to full-atom values): 5455 Å² total; per-residue (Å²): 104,64,70,82,73,63,57,92,76,84,87,77,45,77,42,50,25,52,76,70,46,79,41,83,46,82,63,67,47,42,61,68,42,32,50,56,84,77,36,72,94,48,66,87,56,60,46,74,46,79,53,97,91,37,85,44,75,41,38,42,48,53,78,32,40,63,70,60,55,70,72,55,50,58,39,67,67,53,85,90,49,87,60,91,79,81

pLDDT: mean 96.85, std 2.23, range [86.56, 98.81]

Foldseek 3Di:
DCVVVPDPDDDFDWDAALVGDIDGDDDQADVQFWCQCVDPVCVVQWDWDQDPNDTDIHRGRNSHDPVRVVVIQTFDNDPVDDGPRD

Secondary structure (DSSP, 8-state):
-TTTTT-S-----EEE-TTS-EEE-S-SBSTTTBSGGG-GGGGGG-EEEEETTEEEEE-BGGGS-HHHHHTSPB--S-TTS--TT-

Organism: Papaver nudicaule (NCBI:txid74823)

InterPro domains:
  IPR017946 PLC-like phosphodiesterase, TIM beta/alpha-barrel domain superfamily [G3DSA:3.20.20.190] (1-86)
  IPR017946 PLC-like phosphodiesterase, TIM beta/alpha-barrel domain superfamily [SSF51695] (1-82)
  IPR030395 Glycerophosphodiester phosphodiesterase domain [PF03009] (1-83)
  IPR030395 Glycerophosphodiester phosphodiesterase domain [PS51704] (1-86)

Nearest PDB structures (foldseek):
  1t8q-assembly2_C  TM=8.515E-01  e=7.781E-04  Escherichia coli
  8cwp-assembly1_A-2  TM=7.375E-01  e=2.465E-03  Haemophilus influenzae
  3hvz-assembly3_E  TM=3.323E-01  e=7.894E+00  [Clostridium] leptum DSM 753

Mean predicted aligned error: 2.65 Å